Protein AF-A0A419QLY0-F1 (afdb_monomer_lite)

Foldseek 3Di:
DDQKDFLVRDDDPDDSVVVQVVCLVLVQKAWPDFDPVDPDPFSLRTDDDNDGPTMIGGFQLSVLQVVCCVVPVDRDSLVSQLVSCVVVVHPLSVLLSQLLVVLQVVCVVVVQKDALVSSCVSCVVSVHHSVVSVVVCVNRQQKGWPVVCCVPPNTMIGGRNSND

Secondary structure (DSSP, 8-state):
--SEEEGGG---SS-HHHHHHHHHHTTSSEES-B-TT----SGGGB----STT-EEE--HHHHHHHHHHHHHS---HHHHHHHHHHHTT-S-HHHHHHHHHHHHHHHHHTTTEEEHHHHHHHHHTTT--HHHHHHHHHHHTSEEE-GGGHHHH-SEEEEPGGG-

Structure (mmCIF, N/CA/C/O backbone):
data_AF-A0A419QLY0-F1
#
_entry.id   AF-A0A419QLY0-F1
#
loop_
_atom_site.group_PDB
_atom_site.id
_atom_site.type_symbol
_atom_site.label_atom_id
_atom_site.label_alt_id
_atom_site.label_comp_id
_atom_site.label_asym_id
_atom_site.label_entity_id
_atom_site.label_seq_id
_atom_site.pdbx_PDB_ins_code
_atom_site.Cartn_x
_atom_site.Cartn_y
_atom_site.Cartn_z
_atom_site.occupancy
_atom_site.B_iso_or_equiv
_atom_site.auth_seq_id
_atom_site.auth_comp_id
_atom_site.auth_asym_id
_atom_site.auth_atom_id
_atom_site.pdbx_PDB_model_num
ATOM 1 N N . MET A 1 1 ? 2.687 11.901 10.938 1.00 61.44 1 MET A N 1
ATOM 2 C CA . MET A 1 1 ? 1.652 10.961 11.411 1.00 61.44 1 MET A CA 1
ATOM 3 C C . MET A 1 1 ? 2.337 9.664 11.808 1.00 61.44 1 MET A C 1
ATOM 5 O O . MET A 1 1 ? 3.118 9.154 11.003 1.00 61.44 1 MET A O 1
ATOM 9 N N . LYS A 1 2 ? 2.124 9.183 13.042 1.00 79.12 2 LYS A N 1
ATOM 10 C CA . LYS A 1 2 ? 2.603 7.855 13.465 1.00 79.12 2 LYS A CA 1
ATOM 11 C C . LYS A 1 2 ? 2.008 6.801 12.518 1.00 79.12 2 LYS A C 1
ATOM 13 O O . LYS A 1 2 ? 0.893 6.966 12.043 1.00 79.12 2 LYS A O 1
ATOM 18 N N . GLY A 1 3 ? 2.783 5.776 12.164 1.00 88.50 3 GLY A N 1
ATOM 19 C CA . GLY A 1 3 ? 2.334 4.704 11.260 1.00 88.50 3 GLY A CA 1
ATOM 20 C C . GLY A 1 3 ? 1.662 3.535 11.955 1.00 88.50 3 GLY A C 1
ATOM 21 O O . GLY A 1 3 ? 1.521 2.493 11.335 1.00 88.50 3 GLY A O 1
ATOM 22 N N . MET A 1 4 ? 1.329 3.684 13.231 1.00 93.69 4 MET A N 1
ATOM 23 C CA . MET A 1 4 ? 0.781 2.633 14.068 1.00 93.69 4 MET A CA 1
ATOM 24 C C . MET A 1 4 ? -0.266 3.242 14.988 1.00 93.69 4 MET A C 1
ATOM 26 O O . MET A 1 4 ? -0.101 4.393 15.404 1.00 93.69 4 MET A O 1
ATOM 30 N N . ILE A 1 5 ? -1.309 2.468 15.263 1.00 94.31 5 ILE A N 1
ATOM 31 C CA . ILE A 1 5 ? -2.400 2.813 16.168 1.00 94.31 5 ILE A CA 1
ATOM 32 C C . ILE A 1 5 ? -2.856 1.545 16.900 1.00 94.31 5 ILE A C 1
ATOM 34 O O . ILE A 1 5 ? -2.988 0.490 16.269 1.00 94.31 5 ILE A O 1
ATOM 38 N N . SER A 1 6 ? -3.055 1.619 18.214 1.00 94.75 6 SER A N 1
ATOM 39 C CA . SER A 1 6 ? -3.688 0.543 18.984 1.00 94.75 6 SER A CA 1
ATOM 40 C C . SER A 1 6 ? -5.211 0.629 18.893 1.00 94.75 6 SER A C 1
ATOM 42 O O . SER A 1 6 ? -5.763 1.673 18.549 1.00 94.75 6 SER A O 1
ATOM 44 N N . TYR A 1 7 ? -5.913 -0.463 19.197 1.00 93.56 7 TYR A N 1
ATOM 45 C CA . TYR A 1 7 ? -7.377 -0.479 19.219 1.00 93.56 7 TYR A CA 1
ATOM 46 C C . TYR A 1 7 ? -7.956 0.610 20.140 1.00 93.56 7 TYR A C 1
ATOM 48 O O . TYR A 1 7 ? -8.922 1.276 19.784 1.00 93.56 7 TYR A O 1
ATOM 56 N N . GLU A 1 8 ? -7.329 0.832 21.294 1.00 93.31 8 GLU A N 1
ATOM 57 C CA . GLU A 1 8 ? -7.741 1.811 22.305 1.00 93.31 8 GLU A CA 1
ATOM 58 C C . GLU A 1 8 ? -7.490 3.266 21.891 1.00 93.31 8 GLU A C 1
ATOM 60 O O . GLU A 1 8 ? -8.161 4.169 22.383 1.00 93.31 8 GLU A O 1
ATOM 65 N N . GLU A 1 9 ? -6.537 3.510 20.988 1.00 92.81 9 GLU A N 1
ATOM 66 C CA . GLU A 1 9 ? -6.254 4.847 20.455 1.00 92.81 9 GLU A CA 1
ATOM 67 C C . GLU A 1 9 ? -7.281 5.288 19.393 1.00 92.81 9 GLU A C 1
ATOM 69 O O . GLU A 1 9 ? -7.306 6.460 19.003 1.00 92.81 9 GLU A O 1
ATOM 74 N N . ILE A 1 10 ? -8.133 4.377 18.905 1.00 90.25 10 ILE A N 1
ATOM 75 C CA . ILE A 1 10 ? -9.147 4.685 17.892 1.00 90.25 10 ILE A CA 1
ATOM 76 C C . ILE A 1 10 ? -10.339 5.367 18.560 1.00 90.25 10 ILE A C 1
ATOM 78 O O . ILE A 1 10 ? -11.236 4.724 19.099 1.00 90.25 10 ILE A O 1
ATOM 82 N N . ASN A 1 11 ? -10.359 6.693 18.469 1.00 87.12 11 ASN A N 1
ATOM 83 C CA . ASN A 1 11 ? -11.482 7.507 18.909 1.00 87.12 11 ASN A CA 1
ATOM 84 C C . ASN A 1 11 ? -12.418 7.806 17.728 1.00 87.12 11 ASN A C 1
ATOM 86 O O . ASN A 1 11 ? -12.135 8.680 16.906 1.00 87.12 11 ASN A O 1
ATOM 90 N N . PHE A 1 12 ? -13.514 7.058 17.625 1.00 89.56 12 PHE A N 1
ATOM 91 C CA . PHE A 1 12 ? -14.541 7.229 16.602 1.00 89.56 12 PHE A CA 1
ATOM 92 C C . PHE A 1 12 ? -15.916 7.241 17.271 1.00 89.56 12 PHE A C 1
ATOM 94 O O . PHE A 1 12 ? -16.218 6.358 18.064 1.00 89.56 12 PHE A O 1
ATOM 101 N N . GLU A 1 13 ? -16.750 8.233 16.950 1.00 87.06 13 GLU A N 1
ATOM 102 C CA . GLU A 1 13 ? -18.081 8.392 17.565 1.00 87.06 13 GLU A CA 1
ATOM 103 C C . GLU A 1 13 ? -19.072 7.281 17.162 1.00 87.06 13 GLU A C 1
ATOM 105 O O . GLU A 1 13 ? -20.106 7.104 17.803 1.00 87.06 13 GLU A O 1
ATOM 110 N N . GLY A 1 14 ? -18.769 6.530 16.097 1.00 89.38 14 GLY A N 1
ATOM 111 C CA . GLY A 1 14 ? -19.547 5.374 15.653 1.00 89.38 14 GLY A CA 1
ATOM 112 C C . GLY A 1 14 ? -18.995 4.037 16.156 1.00 89.38 14 GLY A C 1
ATOM 113 O O . GLY A 1 14 ? -18.203 3.962 17.089 1.00 89.38 14 GLY A O 1
ATOM 114 N N . LYS A 1 15 ? -19.390 2.944 15.496 1.00 92.25 15 LYS A N 1
ATOM 115 C CA . LYS A 1 15 ? -18.872 1.608 15.819 1.00 92.25 15 LYS A CA 1
ATOM 116 C C . LYS A 1 15 ? -17.456 1.430 15.280 1.00 92.25 15 LYS A C 1
ATOM 118 O O . LYS A 1 15 ? -17.248 1.346 14.065 1.00 92.25 15 LYS A O 1
ATOM 123 N N . THR A 1 16 ? -16.492 1.337 16.185 1.00 92.00 16 THR A N 1
ATOM 124 C CA . THR A 1 16 ? -15.071 1.140 15.873 1.00 92.00 16 THR A CA 1
ATOM 125 C C . THR A 1 16 ? -14.828 -0.084 14.986 1.00 92.00 16 THR A C 1
ATOM 127 O O . THR A 1 16 ? -13.991 -0.037 14.086 1.00 92.00 16 THR A O 1
ATOM 130 N N . GLU A 1 17 ? -15.592 -1.160 15.164 1.00 93.69 17 GLU A N 1
ATOM 131 C CA . GLU A 1 17 ? -15.471 -2.397 14.391 1.00 93.69 17 GLU A CA 1
ATOM 132 C C . GLU A 1 17 ? -15.845 -2.204 12.918 1.00 93.69 17 GLU A C 1
ATOM 134 O O . GLU A 1 17 ? -15.179 -2.743 12.033 1.00 93.69 17 GLU A O 1
ATOM 139 N N . GLU A 1 18 ? -16.873 -1.400 12.631 1.00 94.06 18 GLU A N 1
ATOM 140 C CA . GLU A 1 18 ? -17.285 -1.091 11.256 1.00 94.06 18 GLU A CA 1
ATOM 141 C C . GLU A 1 18 ? -16.221 -0.233 10.552 1.00 94.06 18 GLU A C 1
ATOM 143 O O . GLU A 1 18 ? -15.847 -0.520 9.408 1.00 94.06 18 GLU A O 1
ATOM 148 N N . LEU A 1 19 ? -15.666 0.761 11.257 1.00 94.06 19 LEU A N 1
ATOM 149 C CA . LEU A 1 19 ? -14.550 1.574 10.765 1.00 94.06 19 LEU A CA 1
ATOM 150 C C . LEU A 1 19 ? -13.316 0.711 10.474 1.00 94.06 19 LEU A C 1
ATOM 152 O O . LEU A 1 19 ? -12.723 0.814 9.398 1.00 94.06 19 LEU A O 1
ATOM 156 N N . LEU A 1 20 ? -12.934 -0.156 11.412 1.00 95.38 20 LEU A N 1
ATOM 157 C CA . LEU A 1 20 ? -11.776 -1.035 11.271 1.00 95.38 20 LEU A CA 1
ATOM 158 C C . LEU A 1 20 ? -11.960 -2.053 10.147 1.00 95.38 20 LEU A C 1
ATOM 160 O O . LEU A 1 20 ? -11.028 -2.283 9.376 1.00 95.38 20 LEU A O 1
ATOM 164 N N . LEU A 1 21 ? -13.157 -2.626 10.000 1.00 95.88 21 LEU A N 1
ATOM 165 C CA . LEU A 1 21 ? -13.468 -3.526 8.894 1.00 95.88 21 LEU A CA 1
ATOM 166 C C . LEU A 1 21 ? -13.309 -2.815 7.545 1.00 95.88 21 LEU A C 1
ATOM 168 O O . LEU A 1 21 ? -12.711 -3.374 6.621 1.00 95.88 21 LEU A O 1
ATOM 172 N N . LEU A 1 22 ? -13.801 -1.579 7.428 1.00 95.31 22 LEU A N 1
ATOM 173 C CA . LEU A 1 22 ? -13.632 -0.769 6.224 1.00 95.31 22 LEU A CA 1
ATOM 174 C C . LEU A 1 22 ? -12.151 -0.459 5.963 1.00 95.31 22 LEU A C 1
ATOM 176 O O . LEU A 1 22 ? -11.658 -0.717 4.862 1.00 95.31 22 LEU A O 1
ATOM 180 N N . ALA A 1 23 ? -11.430 0.038 6.970 1.00 95.75 23 ALA A N 1
ATOM 181 C CA . ALA A 1 23 ? -10.016 0.385 6.863 1.00 95.75 23 ALA A CA 1
ATOM 182 C C . ALA A 1 23 ? -9.153 -0.827 6.477 1.00 95.75 23 ALA A C 1
ATOM 184 O O . ALA A 1 23 ? -8.269 -0.708 5.627 1.00 95.75 23 ALA A O 1
ATOM 185 N N . TYR A 1 24 ? -9.452 -2.005 7.028 1.00 96.12 24 TYR A N 1
ATOM 186 C CA . TYR A 1 24 ? -8.790 -3.259 6.674 1.00 96.12 24 TYR A CA 1
ATOM 187 C C . TYR A 1 24 ? -9.081 -3.688 5.235 1.00 96.12 24 TYR A C 1
ATOM 189 O O . TYR A 1 24 ? -8.158 -4.028 4.484 1.00 96.12 24 TYR A O 1
ATOM 197 N N . ARG A 1 25 ? -10.349 -3.635 4.805 1.00 94.88 25 ARG A N 1
ATOM 198 C CA . ARG A 1 25 ? -10.738 -3.957 3.421 1.00 94.88 25 ARG A CA 1
ATOM 199 C C . ARG A 1 25 ? -10.080 -3.029 2.405 1.00 94.88 25 ARG A C 1
ATOM 201 O O . ARG A 1 25 ? -9.738 -3.486 1.320 1.00 94.88 25 ARG A O 1
ATOM 208 N N . GLN A 1 26 ? -9.866 -1.766 2.766 1.00 95.81 26 GLN A N 1
ATOM 209 C CA . GLN A 1 26 ? -9.174 -0.779 1.932 1.00 95.81 26 GLN A CA 1
ATOM 210 C C . GLN A 1 26 ? -7.647 -0.790 2.097 1.00 95.81 26 GLN A C 1
ATOM 212 O O . GLN A 1 26 ? -6.971 0.017 1.460 1.00 95.81 26 GLN A O 1
ATOM 217 N N . ARG A 1 27 ? -7.094 -1.682 2.937 1.00 96.62 27 ARG A N 1
ATOM 218 C CA . ARG A 1 27 ? -5.662 -1.742 3.294 1.00 96.62 27 ARG A CA 1
ATOM 219 C C . ARG A 1 27 ? -5.114 -0.394 3.784 1.00 96.62 27 ARG A C 1
ATOM 221 O O . ARG A 1 27 ? -3.941 -0.081 3.586 1.00 96.62 27 ARG A O 1
ATOM 228 N N . MET A 1 28 ? -5.976 0.405 4.411 1.00 96.31 28 MET A N 1
ATOM 229 C CA . MET A 1 28 ? -5.601 1.648 5.082 1.00 96.31 28 MET A CA 1
ATOM 230 C C . MET A 1 28 ? -4.972 1.365 6.441 1.00 96.31 28 MET A C 1
ATOM 232 O O . MET A 1 28 ? -3.985 1.998 6.801 1.00 96.31 28 MET A O 1
ATOM 236 N N . LEU A 1 29 ? -5.533 0.391 7.158 1.00 96.19 29 LEU A N 1
ATOM 237 C CA . LEU A 1 29 ? -4.991 -0.156 8.393 1.00 96.19 29 LEU A CA 1
ATOM 238 C C . LEU A 1 29 ? -4.832 -1.662 8.237 1.00 96.19 29 LEU A C 1
ATOM 240 O O . LEU A 1 29 ? -5.718 -2.343 7.719 1.00 96.19 29 LEU A O 1
ATOM 244 N N . ILE A 1 30 ? -3.690 -2.178 8.662 1.00 95.56 30 ILE A N 1
ATOM 245 C CA . ILE A 1 30 ? -3.323 -3.579 8.509 1.00 95.56 30 ILE A CA 1
ATOM 246 C C . ILE A 1 30 ? -2.989 -4.122 9.898 1.00 95.56 30 ILE A C 1
ATOM 248 O O . ILE A 1 30 ? -2.169 -3.522 10.585 1.00 95.56 30 ILE A O 1
ATOM 252 N N . PRO A 1 31 ? -3.613 -5.219 10.353 1.00 95.19 31 PRO A N 1
ATOM 253 C CA . PRO A 1 31 ? -3.281 -5.804 11.648 1.00 95.19 31 PRO A CA 1
ATOM 254 C C . PRO A 1 31 ? -1.794 -6.158 11.738 1.00 95.19 31 PRO A C 1
ATOM 256 O O . PRO A 1 31 ? -1.219 -6.627 10.758 1.00 95.19 31 PRO A O 1
ATOM 259 N N . PHE A 1 32 ? -1.175 -6.003 12.909 1.00 91.19 32 PHE A N 1
ATOM 260 C CA . PHE A 1 32 ? 0.144 -6.600 13.163 1.00 91.19 32 PHE A CA 1
ATOM 261 C C . PHE A 1 32 ? 0.055 -8.112 13.347 1.00 91.19 32 PHE A C 1
ATOM 263 O O . PHE A 1 32 ? 0.981 -8.847 13.001 1.00 91.19 32 PHE A O 1
ATOM 270 N N . ARG A 1 33 ? -1.071 -8.582 13.890 1.00 89.56 33 ARG A N 1
ATOM 271 C CA . ARG A 1 33 ? -1.294 -9.993 14.162 1.00 89.56 33 ARG A CA 1
ATOM 272 C C . ARG A 1 33 ? -1.251 -10.810 12.875 1.00 89.56 33 ARG A C 1
ATOM 274 O O . ARG A 1 33 ? -1.990 -10.565 11.917 1.00 89.56 33 ARG A O 1
ATOM 281 N N . THR A 1 34 ? -0.403 -11.828 12.889 1.00 84.94 34 THR A N 1
ATOM 282 C CA . THR A 1 34 ? -0.242 -12.802 11.811 1.00 84.94 34 THR A CA 1
ATOM 283 C C . THR A 1 34 ? -0.798 -14.162 12.209 1.00 84.94 34 THR A C 1
ATOM 285 O O . THR A 1 34 ? -0.932 -14.490 13.392 1.00 84.94 34 THR A O 1
ATOM 288 N N . SER A 1 35 ? -1.135 -14.969 11.203 1.00 77.62 35 SER A N 1
ATOM 289 C CA . SER A 1 35 ? -1.463 -16.378 11.409 1.00 77.62 35 SER A CA 1
ATOM 290 C C . SER A 1 35 ? -0.272 -17.140 11.985 1.00 77.62 35 SER A C 1
ATOM 292 O O . SER A 1 35 ? 0.825 -17.096 11.440 1.00 77.62 35 SER A O 1
ATOM 294 N N . GLN A 1 36 ? -0.500 -17.919 13.043 1.00 71.88 36 GLN A N 1
ATOM 295 C CA . GLN A 1 36 ? 0.532 -18.787 13.629 1.00 71.88 36 GLN A CA 1
ATOM 296 C C . GLN A 1 36 ? 0.993 -19.894 12.663 1.00 71.88 36 GLN A C 1
ATOM 298 O O . GLN A 1 36 ? 2.078 -20.445 12.819 1.00 71.88 36 GLN A O 1
ATOM 303 N N . VAL A 1 37 ? 0.186 -20.195 11.640 1.00 67.62 37 VAL A N 1
ATOM 304 C CA . VAL A 1 37 ? 0.470 -21.220 10.624 1.00 67.62 37 VAL A CA 1
ATOM 305 C C . VAL A 1 37 ? 1.450 -20.707 9.558 1.00 67.62 37 VAL A C 1
ATOM 307 O O . VAL A 1 37 ? 2.150 -21.492 8.926 1.00 67.62 37 VAL A O 1
ATOM 310 N N . SER A 1 38 ? 1.529 -19.389 9.355 1.00 64.94 38 SER A N 1
ATOM 311 C CA . SER A 1 38 ? 2.334 -18.759 8.306 1.00 64.94 38 SER A CA 1
ATOM 312 C C . SER A 1 38 ? 3.026 -17.510 8.857 1.00 64.94 38 SER A C 1
ATOM 314 O O . SER A 1 38 ? 2.387 -16.495 9.118 1.00 64.94 38 SER A O 1
ATOM 316 N N . LYS A 1 39 ? 4.362 -17.544 8.970 1.00 66.81 39 LYS A N 1
ATOM 317 C CA . LYS A 1 39 ? 5.186 -16.389 9.393 1.00 66.81 39 LYS A CA 1
ATOM 318 C C . LYS A 1 39 ? 5.305 -15.290 8.318 1.00 66.81 39 LYS A C 1
ATOM 320 O O . LYS A 1 39 ? 6.174 -14.428 8.411 1.00 66.81 39 LYS A O 1
ATOM 325 N N . SER A 1 40 ? 4.479 -15.330 7.273 1.00 80.12 40 SER A N 1
ATOM 326 C CA . SER A 1 40 ? 4.520 -14.364 6.175 1.00 80.12 40 SER A CA 1
ATOM 327 C C . SER A 1 40 ? 3.919 -13.028 6.594 1.00 80.12 40 SER A C 1
ATOM 329 O O . SER A 1 40 ? 2.868 -12.974 7.240 1.00 80.12 40 SER A O 1
ATOM 331 N N . LEU A 1 41 ? 4.564 -11.938 6.159 1.00 84.06 41 LEU A N 1
ATOM 332 C CA . LEU A 1 41 ? 4.059 -10.592 6.388 1.00 84.06 41 LEU A CA 1
ATOM 333 C C . LEU A 1 41 ? 3.021 -10.107 5.353 1.00 84.06 41 LEU A C 1
ATOM 335 O O . LEU A 1 41 ? 2.616 -8.946 5.381 1.00 84.06 41 LEU A O 1
ATOM 339 N N . ALA A 1 42 ? 2.587 -10.992 4.456 1.00 91.19 42 ALA A N 1
ATOM 340 C CA . ALA A 1 42 ? 1.565 -10.709 3.458 1.00 91.19 42 ALA A CA 1
ATOM 341 C C . ALA A 1 42 ? 0.213 -10.326 4.079 1.00 91.19 42 ALA A C 1
ATOM 343 O O . ALA A 1 42 ? -0.174 -10.843 5.134 1.00 91.19 42 ALA A O 1
ATOM 344 N N . TRP A 1 43 ? -0.538 -9.457 3.396 1.00 93.50 43 TRP A N 1
ATOM 345 C CA . TRP A 1 43 ? -1.843 -8.988 3.876 1.00 93.50 43 TRP A CA 1
ATOM 346 C C . TRP A 1 43 ? -2.861 -10.121 4.023 1.00 93.50 43 TRP A C 1
ATOM 348 O O . TRP A 1 43 ? -3.656 -10.108 4.963 1.00 93.50 43 TRP A O 1
ATOM 358 N N . ASP A 1 44 ? -2.790 -11.141 3.167 1.00 88.81 44 ASP A N 1
ATOM 359 C CA . ASP A 1 44 ? -3.647 -12.325 3.233 1.00 88.81 44 ASP A CA 1
ATOM 360 C C . ASP A 1 44 ? -3.393 -13.217 4.465 1.00 88.81 44 ASP A C 1
ATOM 362 O O . ASP A 1 44 ? -4.210 -14.083 4.768 1.00 88.81 44 ASP A O 1
ATOM 366 N N . ASN A 1 45 ? -2.321 -12.994 5.232 1.00 89.81 45 ASN A N 1
ATOM 367 C CA . ASN A 1 45 ? -2.062 -13.676 6.510 1.00 89.81 45 ASN A CA 1
ATOM 368 C C . ASN A 1 45 ? -2.324 -12.819 7.747 1.00 89.81 45 ASN A C 1
ATOM 370 O O . ASN A 1 45 ? -2.100 -13.287 8.868 1.00 89.81 45 ASN A O 1
ATOM 374 N N . ARG A 1 46 ? -2.805 -11.588 7.564 1.00 91.31 46 ARG A N 1
ATOM 375 C CA . ARG A 1 46 ? -3.178 -10.701 8.666 1.00 91.31 46 ARG A CA 1
ATOM 376 C C . ARG A 1 46 ? -4.539 -11.075 9.217 1.00 91.31 46 ARG A C 1
ATOM 378 O O . ARG A 1 46 ? -5.485 -11.259 8.455 1.00 91.31 46 ARG A O 1
ATOM 385 N N . ILE A 1 47 ? -4.627 -11.168 10.539 1.00 91.81 47 ILE A N 1
ATOM 386 C CA . ILE A 1 47 ? -5.859 -11.527 11.239 1.00 91.81 47 ILE A CA 1
ATOM 387 C C . ILE A 1 47 ? -6.417 -10.264 11.885 1.00 91.81 47 ILE A C 1
ATOM 389 O O . ILE A 1 47 ? -5.788 -9.690 12.769 1.00 91.81 47 ILE A O 1
ATOM 393 N N . LEU A 1 48 ? -7.589 -9.831 11.422 1.00 94.25 48 LEU A N 1
ATOM 394 C CA . LEU A 1 48 ? -8.324 -8.718 12.013 1.00 94.25 48 LEU A CA 1
ATOM 395 C C . LEU A 1 48 ? -9.072 -9.208 13.258 1.00 94.25 48 LEU A C 1
ATOM 397 O O . LEU A 1 48 ? -9.912 -10.100 13.152 1.00 94.25 48 LEU A O 1
ATOM 401 N N . ILE A 1 49 ? -8.767 -8.624 14.417 1.00 93.75 49 ILE A N 1
ATOM 402 C CA . ILE A 1 49 ? -9.436 -8.898 15.693 1.00 93.75 49 ILE A CA 1
ATOM 403 C C . ILE A 1 49 ? -9.836 -7.564 16.317 1.00 93.75 49 ILE A C 1
ATOM 405 O O . ILE A 1 49 ? -9.006 -6.675 16.453 1.00 93.75 49 ILE A O 1
ATOM 409 N N . PHE A 1 50 ? -11.096 -7.426 16.718 1.00 93.12 50 PHE A N 1
ATOM 410 C CA . PHE A 1 50 ? -11.616 -6.209 17.343 1.00 93.12 50 PHE A CA 1
ATOM 411 C C . PHE A 1 50 ? -11.512 -6.297 18.867 1.00 93.12 50 PHE A C 1
ATOM 413 O O . PHE A 1 50 ? -12.510 -6.499 19.556 1.00 93.12 50 PHE A O 1
ATOM 420 N N . GLN A 1 51 ? -10.290 -6.254 19.394 1.00 92.75 51 GLN A N 1
ATOM 421 C CA . GLN A 1 51 ? -10.047 -6.373 20.831 1.00 92.75 51 GLN A CA 1
ATOM 422 C C . GLN A 1 51 ? -8.994 -5.370 21.307 1.00 92.75 51 GLN A C 1
ATOM 424 O O . GLN A 1 51 ? -8.118 -4.987 20.526 1.00 92.75 51 GLN A O 1
ATOM 429 N N . PRO A 1 52 ? -9.051 -4.970 22.590 1.00 91.25 52 PRO A N 1
ATOM 430 C CA . PRO A 1 52 ? -7.956 -4.258 23.232 1.00 91.25 52 PRO A CA 1
ATOM 431 C C . PRO A 1 52 ? -6.611 -4.981 23.032 1.00 91.25 52 PRO A C 1
ATOM 433 O O . PRO A 1 52 ? -6.564 -6.193 22.832 1.00 91.25 52 PRO A O 1
ATOM 436 N N . GLN A 1 53 ? -5.517 -4.223 23.074 1.00 91.56 53 GLN A N 1
ATOM 437 C CA . GLN A 1 53 ? -4.130 -4.638 22.841 1.00 91.56 53 GLN A CA 1
ATOM 438 C C . GLN A 1 53 ? -3.800 -5.035 21.395 1.00 91.56 53 GLN A C 1
ATOM 440 O O . GLN A 1 53 ? -2.624 -5.209 21.062 1.00 91.56 53 GLN A O 1
ATOM 445 N N . GLU A 1 54 ? -4.789 -5.117 20.503 1.00 95.38 54 GLU A N 1
ATOM 446 C CA . GLU A 1 54 ? -4.525 -5.218 19.072 1.00 95.38 54 GLU A CA 1
ATOM 447 C C . GLU A 1 54 ? -3.948 -3.908 18.537 1.00 95.38 54 GLU A C 1
ATOM 449 O O . GLU A 1 54 ? -4.324 -2.808 18.945 1.00 95.38 54 GLU A O 1
ATOM 454 N N . SER A 1 55 ? -3.013 -4.033 17.600 1.00 95.12 55 SER A N 1
ATOM 455 C CA . SER A 1 55 ? -2.368 -2.899 16.944 1.00 95.12 55 SER A CA 1
ATOM 456 C C . SER A 1 55 ? -2.442 -3.041 15.436 1.00 95.12 55 SER A C 1
ATOM 458 O O . SER A 1 55 ? -2.387 -4.146 14.882 1.00 95.12 55 SER A O 1
ATOM 460 N N . TYR A 1 56 ? -2.499 -1.894 14.771 1.00 95.56 56 TYR A N 1
ATOM 461 C CA . TYR A 1 56 ? -2.622 -1.785 13.328 1.00 95.56 56 TYR A CA 1
ATOM 462 C C . TYR A 1 56 ? -1.539 -0.872 12.774 1.00 95.56 56 TYR A C 1
ATOM 464 O O . TYR A 1 56 ? -1.269 0.194 13.326 1.00 95.56 56 TYR A O 1
ATOM 472 N N . GLU A 1 57 ? -0.940 -1.269 11.658 1.00 95.38 57 GLU A N 1
ATOM 473 C CA . GLU A 1 57 ? -0.040 -0.430 10.880 1.00 95.38 57 GLU A CA 1
ATOM 474 C C . GLU A 1 57 ? -0.793 0.296 9.763 1.00 95.38 57 GLU A C 1
ATOM 476 O O . GLU A 1 57 ? -1.638 -0.276 9.072 1.00 95.38 57 GLU A O 1
ATOM 481 N N . MET A 1 58 ? -0.458 1.568 9.563 1.00 96.44 58 MET A N 1
ATOM 482 C CA . MET A 1 58 ? -0.867 2.352 8.406 1.00 96.44 58 MET A CA 1
ATOM 483 C C . MET A 1 58 ? 0.285 2.363 7.394 1.00 96.44 58 MET A C 1
ATOM 485 O O . MET A 1 58 ? 1.324 2.982 7.672 1.00 96.44 58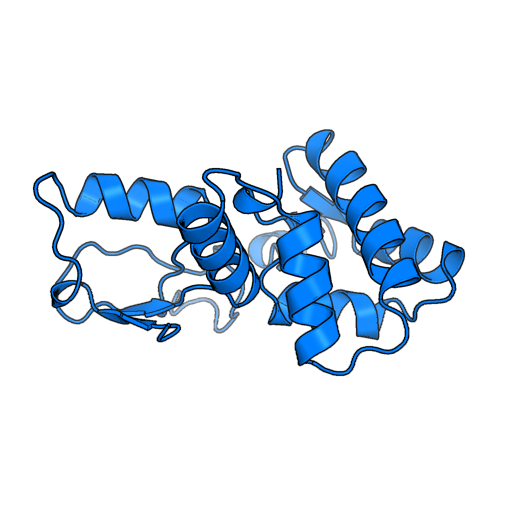 MET A O 1
ATOM 489 N N . PRO A 1 59 ? 0.126 1.738 6.212 1.00 96.88 59 PRO A N 1
ATOM 490 C CA . PRO A 1 59 ? 1.189 1.701 5.222 1.00 96.88 59 PRO A CA 1
ATOM 491 C C . PRO A 1 59 ? 1.644 3.098 4.798 1.00 96.88 59 PRO A C 1
ATOM 493 O O . PRO A 1 59 ? 0.869 4.059 4.791 1.00 96.88 59 PRO A O 1
ATOM 496 N N . LEU A 1 60 ? 2.917 3.225 4.413 1.00 97.31 60 LEU A N 1
ATOM 497 C CA . LEU A 1 60 ? 3.524 4.524 4.125 1.00 97.31 60 LEU A CA 1
ATOM 498 C C . LEU A 1 60 ? 2.744 5.310 3.065 1.00 97.31 60 LEU A C 1
ATOM 500 O O . LEU A 1 60 ? 2.483 6.494 3.276 1.00 97.31 60 LEU A O 1
ATOM 504 N N . ILE A 1 61 ? 2.306 4.657 1.986 1.00 97.88 61 ILE A N 1
ATOM 505 C CA . ILE A 1 61 ? 1.525 5.313 0.934 1.00 97.88 61 ILE A CA 1
ATOM 506 C C . ILE A 1 61 ? 0.187 5.867 1.443 1.00 97.88 61 ILE A C 1
ATOM 508 O O . ILE A 1 61 ? -0.216 6.960 1.042 1.00 97.88 61 ILE A O 1
ATOM 512 N N . ILE A 1 62 ? -0.462 5.171 2.381 1.00 97.88 62 ILE A N 1
ATOM 513 C CA . ILE A 1 62 ? -1.726 5.600 2.992 1.00 97.88 62 ILE A CA 1
ATOM 514 C C . ILE A 1 62 ? -1.513 6.867 3.816 1.00 97.88 62 ILE A C 1
ATOM 516 O O . ILE A 1 62 ? -2.314 7.795 3.736 1.00 97.88 62 ILE A O 1
ATOM 520 N N . ARG A 1 63 ? -0.384 6.973 4.529 1.00 97.25 63 ARG A N 1
ATOM 521 C CA . ARG A 1 63 ? -0.059 8.190 5.288 1.00 97.25 63 ARG A CA 1
ATOM 522 C C . ARG A 1 63 ? 0.037 9.424 4.391 1.00 97.25 63 ARG A C 1
ATOM 524 O O . ARG A 1 63 ? -0.430 10.495 4.773 1.00 97.25 63 ARG A O 1
ATOM 531 N N . TYR A 1 64 ? 0.624 9.280 3.202 1.00 97.69 64 TYR A N 1
ATOM 532 C CA . TYR A 1 64 ? 0.691 10.364 2.214 1.00 97.69 64 TYR A CA 1
ATOM 533 C C . TYR A 1 64 ? -0.670 10.651 1.578 1.00 97.69 64 TYR A C 1
ATOM 535 O O . TYR A 1 64 ? -0.989 11.813 1.331 1.00 97.69 64 TYR A O 1
ATOM 543 N N . LEU A 1 65 ? -1.475 9.618 1.322 1.00 97.38 65 LEU A N 1
ATOM 544 C CA . LEU A 1 65 ? -2.837 9.760 0.807 1.00 97.38 65 LEU A CA 1
ATOM 545 C C . LEU A 1 65 ? -3.724 10.563 1.761 1.00 97.38 65 LEU A C 1
ATOM 547 O O . LEU A 1 65 ? -4.273 11.581 1.346 1.00 97.38 65 LEU A O 1
ATOM 551 N N . VAL A 1 66 ? -3.788 10.165 3.035 1.00 96.31 66 VAL A N 1
ATOM 552 C CA . VAL A 1 66 ? -4.575 10.850 4.073 1.00 96.31 66 VAL A CA 1
ATOM 553 C C . VAL A 1 66 ? -4.091 12.287 4.252 1.00 96.31 66 VAL A C 1
ATOM 555 O O . VAL A 1 66 ? -4.884 13.209 4.104 1.00 96.31 66 VAL A O 1
ATOM 558 N N . LYS A 1 67 ? -2.778 12.505 4.422 1.00 95.88 67 LYS A N 1
ATOM 559 C CA . LYS A 1 67 ? -2.195 13.855 4.548 1.00 95.88 67 LYS A CA 1
ATOM 560 C C . LYS A 1 67 ? -2.548 14.761 3.362 1.00 95.88 67 LYS A C 1
ATOM 562 O O . LYS A 1 67 ? -2.746 15.963 3.528 1.00 95.88 67 LYS A O 1
ATOM 567 N N . ASN A 1 68 ? -2.591 14.214 2.148 1.00 96.06 68 ASN A N 1
ATOM 568 C CA . ASN A 1 68 ? -2.984 14.972 0.963 1.00 96.06 68 ASN A CA 1
ATOM 569 C C . ASN A 1 68 ? -4.485 15.241 0.911 1.00 96.06 68 ASN A C 1
ATOM 571 O O . ASN A 1 68 ? -4.880 16.351 0.546 1.00 96.06 68 ASN A O 1
ATOM 575 N N . ALA A 1 69 ? -5.305 14.260 1.276 1.00 96.31 69 ALA A N 1
ATOM 576 C CA . ALA A 1 69 ? -6.750 14.409 1.339 1.00 96.31 69 ALA A CA 1
ATOM 577 C C . ALA A 1 69 ? -7.154 15.461 2.381 1.00 96.31 69 ALA A C 1
ATOM 579 O O . ALA A 1 69 ? -7.925 16.351 2.048 1.00 96.31 69 ALA A O 1
ATOM 580 N N . GLU A 1 70 ? -6.550 15.453 3.570 1.00 95.81 70 GLU A N 1
ATOM 581 C CA . GLU A 1 70 ? -6.759 16.473 4.610 1.00 95.81 70 GLU A CA 1
ATOM 582 C C . GLU A 1 70 ? -6.437 17.885 4.107 1.00 95.81 70 GLU A C 1
ATOM 584 O O . GLU A 1 70 ? -7.195 18.824 4.323 1.00 95.81 70 GLU A O 1
ATOM 589 N N . LYS A 1 71 ? -5.319 18.044 3.389 1.00 95.06 71 LYS A N 1
ATOM 590 C CA . LYS A 1 71 ? -4.877 19.356 2.892 1.00 95.06 71 LYS A CA 1
ATOM 591 C C . LYS A 1 71 ? -5.667 19.874 1.697 1.00 95.06 71 LYS A C 1
ATOM 593 O O . LYS A 1 71 ? -5.680 21.077 1.462 1.00 95.06 71 LYS A O 1
ATOM 598 N N . THR A 1 72 ? -6.204 18.984 0.865 1.00 95.38 72 THR A N 1
ATOM 599 C CA . THR A 1 72 ? -6.713 19.361 -0.467 1.00 95.38 72 THR A CA 1
ATOM 600 C C . THR A 1 72 ? -8.155 18.949 -0.732 1.00 95.38 72 THR A C 1
ATOM 602 O O . THR A 1 72 ? -8.696 19.311 -1.775 1.00 95.38 72 THR A O 1
ATOM 605 N N . GLY A 1 73 ? -8.762 18.159 0.153 1.00 95.75 73 GLY A N 1
ATOM 606 C CA . GLY A 1 73 ? -10.065 17.528 -0.056 1.00 95.75 73 GLY A CA 1
ATOM 607 C C . GLY A 1 73 ? -10.077 16.476 -1.171 1.00 95.75 73 GLY A C 1
ATOM 608 O O . GLY A 1 73 ? -11.147 16.052 -1.594 1.00 95.75 73 GLY A O 1
ATOM 609 N N . ARG A 1 74 ? -8.913 16.073 -1.706 1.00 96.19 74 ARG A N 1
ATOM 610 C CA . ARG A 1 74 ? -8.814 15.172 -2.864 1.00 96.19 74 ARG A CA 1
ATOM 611 C C . ARG A 1 74 ? -8.025 13.914 -2.540 1.00 96.19 74 ARG A C 1
ATOM 613 O O . ARG A 1 74 ? -6.857 13.981 -2.157 1.00 96.19 74 ARG A O 1
ATOM 620 N N . TRP A 1 75 ? -8.620 12.762 -2.832 1.00 96.12 75 TRP A N 1
ATOM 621 C CA . TRP A 1 75 ? -7.904 11.492 -2.861 1.00 96.12 75 TRP A CA 1
ATOM 622 C C . TRP A 1 75 ? -7.069 11.407 -4.144 1.00 96.12 75 TRP A C 1
ATOM 624 O O . TRP A 1 75 ? -7.608 11.355 -5.246 1.00 96.12 75 TRP A O 1
ATOM 634 N N . SER A 1 76 ? -5.740 11.507 -4.037 1.00 97.00 76 SER A N 1
ATOM 635 C CA . SER A 1 76 ? -4.841 11.602 -5.203 1.00 97.00 76 SER A CA 1
ATOM 636 C C . SER A 1 76 ? -3.665 10.617 -5.115 1.00 97.00 76 SER A C 1
ATOM 638 O O . SER A 1 76 ? -2.542 11.033 -4.810 1.00 97.00 76 SER A O 1
ATOM 640 N N . PRO A 1 77 ? -3.871 9.324 -5.442 1.00 97.25 77 PRO A N 1
ATOM 641 C CA . PRO A 1 77 ? -2.861 8.271 -5.282 1.00 97.25 77 PRO A CA 1
ATOM 642 C C . PRO A 1 77 ? -1.515 8.554 -5.946 1.00 97.25 77 PRO A C 1
ATOM 644 O O . PRO A 1 77 ? -0.464 8.403 -5.330 1.00 97.25 77 PRO A O 1
ATOM 647 N N . PHE A 1 78 ? -1.513 9.038 -7.190 1.00 98.06 78 PHE A N 1
ATOM 648 C CA . PHE A 1 78 ? -0.259 9.323 -7.899 1.00 98.06 78 PHE A CA 1
ATOM 649 C C . PHE A 1 78 ? 0.454 10.583 -7.408 1.00 98.06 78 PHE A C 1
ATOM 651 O O . PHE A 1 78 ? 1.667 10.688 -7.582 1.00 98.06 78 PHE A O 1
ATOM 658 N N . LYS A 1 79 ? -0.270 11.523 -6.788 1.00 97.81 79 LYS A N 1
ATOM 659 C CA . LYS A 1 79 ? 0.349 12.661 -6.102 1.00 97.81 79 LYS A CA 1
ATOM 660 C C . LYS A 1 79 ? 1.041 12.173 -4.828 1.00 97.81 79 LYS A C 1
ATOM 662 O O . LYS A 1 79 ? 2.232 12.416 -4.672 1.00 97.81 79 LYS A O 1
ATOM 667 N N . ALA A 1 80 ? 0.330 11.396 -4.008 1.00 98.06 80 ALA A N 1
ATOM 668 C CA . ALA A 1 80 ? 0.868 10.786 -2.794 1.00 98.06 80 ALA A CA 1
ATOM 669 C C . ALA A 1 80 ? 2.093 9.903 -3.078 1.00 98.06 80 ALA A C 1
ATOM 671 O O . ALA A 1 80 ? 3.115 10.038 -2.414 1.00 98.06 80 ALA A O 1
ATOM 672 N N . LEU A 1 81 ? 2.034 9.059 -4.114 1.00 98.50 81 LEU A N 1
ATOM 673 C CA . LEU A 1 81 ? 3.160 8.212 -4.505 1.00 98.50 81 LEU A CA 1
ATOM 674 C C . LEU A 1 81 ? 4.357 9.035 -4.991 1.00 98.50 81 LEU A C 1
ATOM 676 O O . LEU A 1 81 ? 5.490 8.730 -4.635 1.00 98.50 81 LEU A O 1
ATOM 680 N N . LYS A 1 82 ? 4.125 10.090 -5.783 1.00 98.56 82 LYS A N 1
ATOM 681 C CA . LYS A 1 82 ? 5.199 10.979 -6.246 1.00 98.56 82 LYS A CA 1
ATOM 682 C C . LYS A 1 82 ? 5.907 11.647 -5.069 1.00 98.56 82 LYS A C 1
ATOM 684 O O . LYS A 1 82 ? 7.132 11.655 -5.041 1.00 98.56 82 LYS A O 1
ATOM 689 N N . GLU A 1 83 ? 5.147 12.206 -4.134 1.00 98.12 83 GLU A N 1
ATOM 690 C CA . GLU A 1 83 ? 5.684 12.852 -2.932 1.00 98.12 83 GLU A CA 1
ATOM 691 C C . GLU A 1 83 ? 6.447 11.851 -2.065 1.00 98.12 83 GLU A C 1
ATOM 693 O O . GLU A 1 83 ? 7.593 12.102 -1.718 1.00 98.12 83 GLU A O 1
ATOM 698 N N . CYS A 1 84 ? 5.873 10.672 -1.825 1.00 97.56 84 CYS A N 1
ATOM 699 C CA . CYS A 1 84 ? 6.523 9.616 -1.061 1.00 97.56 84 CYS A CA 1
ATOM 700 C C . CYS A 1 84 ? 7.865 9.187 -1.676 1.00 97.56 84 CYS A C 1
ATOM 702 O O . CYS A 1 84 ? 8.870 9.113 -0.977 1.00 97.56 84 CYS A O 1
ATOM 704 N N . LEU A 1 85 ? 7.916 8.965 -2.993 1.00 98.25 85 LEU A N 1
ATOM 705 C CA . LEU A 1 85 ? 9.164 8.635 -3.688 1.00 98.25 85 LEU A CA 1
ATOM 706 C C . LEU A 1 85 ? 10.177 9.791 -3.651 1.00 98.25 85 LEU A C 1
ATOM 708 O O . LEU A 1 85 ? 11.377 9.543 -3.569 1.00 98.25 85 LEU A O 1
ATOM 712 N N . THR A 1 86 ? 9.702 11.038 -3.704 1.00 98.31 86 THR A N 1
ATOM 713 C CA . THR A 1 86 ? 10.556 12.235 -3.636 1.00 98.31 86 THR A CA 1
ATOM 714 C C . THR A 1 86 ? 11.227 12.340 -2.270 1.00 98.31 86 THR A C 1
ATOM 716 O O . THR A 1 86 ? 12.442 12.497 -2.204 1.00 98.31 86 THR A O 1
ATOM 719 N N . ASP A 1 87 ? 10.458 12.168 -1.194 1.00 97.69 87 ASP A N 1
ATOM 720 C CA . ASP A 1 87 ? 10.963 12.223 0.182 1.00 97.69 87 ASP A CA 1
ATOM 721 C C . ASP A 1 87 ? 11.939 11.073 0.492 1.00 97.69 87 ASP A C 1
ATOM 723 O O . ASP A 1 87 ? 12.832 11.220 1.321 1.00 97.69 87 ASP A O 1
ATOM 727 N N . LEU A 1 88 ? 11.815 9.941 -0.212 1.00 96.38 88 LEU A N 1
ATOM 728 C CA . LEU A 1 88 ? 12.755 8.816 -0.146 1.00 96.38 88 LEU A CA 1
ATOM 729 C C . LEU A 1 88 ? 14.005 8.991 -1.031 1.00 96.38 88 LEU A C 1
ATOM 731 O O . LEU A 1 88 ? 14.829 8.080 -1.102 1.00 96.38 88 LEU A O 1
ATOM 735 N N . GLY A 1 89 ? 14.155 10.120 -1.733 1.00 97.38 89 GLY A N 1
ATOM 736 C CA . GLY A 1 89 ? 15.314 10.388 -2.591 1.00 97.38 89 GLY A CA 1
ATOM 737 C C . GLY A 1 89 ? 15.376 9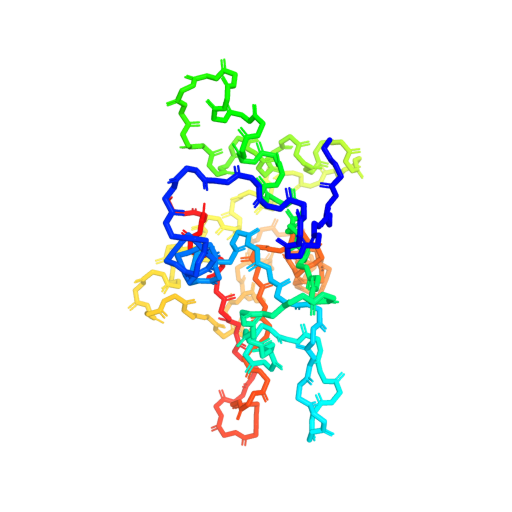.531 -3.861 1.00 97.38 89 GLY A C 1
ATOM 738 O O . GLY A 1 89 ? 16.455 9.323 -4.421 1.00 97.38 89 GLY A O 1
ATOM 739 N N . GLU A 1 90 ? 14.239 9.007 -4.327 1.00 97.44 90 GLU A N 1
ATOM 740 C CA . GLU A 1 90 ? 14.184 8.176 -5.528 1.00 97.44 90 GLU A CA 1
ATOM 741 C C . GLU A 1 90 ? 14.576 8.970 -6.785 1.00 97.44 90 GLU A C 1
ATOM 743 O O . GLU A 1 90 ? 14.090 10.073 -7.030 1.00 97.44 90 GLU A O 1
ATOM 748 N N . LYS A 1 91 ? 15.413 8.380 -7.644 1.00 96.50 91 LYS A N 1
ATOM 749 C CA . LYS A 1 91 ? 15.887 9.015 -8.885 1.00 96.50 91 LYS A CA 1
ATOM 750 C C . LYS A 1 91 ? 14.985 8.702 -10.080 1.00 96.50 91 LYS A C 1
ATOM 752 O O . LYS A 1 91 ? 14.825 9.530 -10.974 1.00 96.50 91 LYS A O 1
ATOM 757 N N . LYS A 1 92 ? 14.356 7.522 -10.106 1.00 97.00 92 LYS A N 1
ATOM 758 C CA . LYS A 1 92 ? 13.530 7.021 -11.222 1.00 97.00 92 LYS A CA 1
ATOM 759 C C . LYS A 1 92 ? 12.027 7.264 -11.024 1.00 97.00 92 LYS A C 1
ATOM 761 O O . LYS A 1 92 ? 11.197 6.467 -11.463 1.00 97.00 92 LYS A O 1
ATOM 766 N N . ILE A 1 93 ? 11.646 8.373 -10.380 1.00 98.12 93 ILE A N 1
ATOM 767 C CA . ILE A 1 93 ? 10.248 8.668 -10.004 1.00 98.12 93 ILE A CA 1
ATOM 768 C C . ILE A 1 93 ? 9.306 8.587 -11.210 1.00 98.12 93 ILE A C 1
ATOM 770 O O . ILE A 1 93 ? 8.263 7.939 -11.144 1.00 98.12 93 ILE A O 1
ATOM 774 N N . LYS A 1 94 ? 9.663 9.215 -12.339 1.00 98.25 94 LYS A N 1
ATOM 775 C CA . LYS A 1 94 ? 8.808 9.233 -13.540 1.00 98.25 94 LYS A CA 1
ATOM 776 C C . LYS A 1 94 ? 8.548 7.820 -14.072 1.00 98.25 94 LYS A C 1
ATOM 778 O O . LYS A 1 94 ? 7.415 7.504 -14.436 1.00 98.25 94 LYS A O 1
ATOM 783 N N . GLN A 1 95 ? 9.581 6.982 -14.102 1.00 98.44 95 GLN A N 1
ATOM 784 C CA . GLN A 1 95 ? 9.510 5.601 -14.563 1.00 98.44 95 GLN A CA 1
ATOM 785 C C . GLN A 1 95 ? 8.652 4.765 -13.614 1.00 98.44 95 GLN A C 1
ATOM 787 O O . GLN A 1 95 ? 7.711 4.123 -14.072 1.00 98.44 95 GLN A O 1
ATOM 792 N N . ILE A 1 96 ? 8.891 4.853 -12.302 1.00 98.50 96 ILE A N 1
ATOM 793 C CA . ILE A 1 96 ? 8.109 4.126 -11.294 1.00 98.50 96 ILE A CA 1
ATOM 794 C C . ILE A 1 96 ? 6.630 4.509 -11.390 1.00 98.50 96 ILE A C 1
ATOM 796 O O . ILE A 1 96 ? 5.792 3.630 -11.554 1.00 98.50 96 ILE A O 1
ATOM 800 N N . LEU A 1 97 ? 6.288 5.803 -11.430 1.00 98.56 97 LEU A N 1
ATOM 801 C CA . LEU A 1 97 ? 4.893 6.243 -11.586 1.00 98.56 97 LEU A CA 1
ATOM 802 C C . LEU A 1 97 ? 4.249 5.720 -12.882 1.00 98.56 97 LEU A C 1
ATOM 804 O O . LEU A 1 97 ? 3.060 5.387 -12.895 1.00 98.56 97 LEU A O 1
ATOM 808 N N . LYS A 1 98 ? 5.007 5.654 -13.986 1.00 98.19 98 LYS A N 1
ATOM 809 C CA . LYS A 1 98 ? 4.530 5.102 -15.265 1.00 98.19 98 LYS A CA 1
ATOM 810 C C . LYS A 1 98 ? 4.224 3.610 -15.134 1.00 98.19 98 LYS A C 1
ATOM 812 O O . LYS A 1 98 ? 3.148 3.188 -15.560 1.00 98.19 98 LYS A O 1
ATOM 817 N N . VAL A 1 99 ? 5.131 2.838 -14.536 1.00 98.31 99 VAL A N 1
ATOM 818 C CA . VAL A 1 99 ? 4.960 1.391 -14.344 1.00 98.31 99 VAL A CA 1
ATOM 819 C C . VAL A 1 99 ? 3.839 1.099 -13.358 1.00 98.31 99 VAL A C 1
ATOM 821 O O . VAL A 1 99 ? 2.943 0.329 -13.691 1.00 98.31 99 VAL A O 1
ATOM 824 N N . THR A 1 100 ? 3.797 1.775 -12.207 1.00 98.69 100 THR A N 1
ATOM 825 C CA . THR A 1 100 ? 2.712 1.621 -11.230 1.00 98.69 100 THR A CA 1
ATOM 826 C C . THR A 1 100 ? 1.357 1.880 -11.883 1.00 98.69 100 THR A C 1
ATOM 828 O O . THR A 1 100 ? 0.430 1.107 -11.689 1.00 98.69 100 THR A O 1
ATOM 831 N N . ARG A 1 101 ? 1.228 2.884 -12.762 1.00 98.38 101 ARG A N 1
ATOM 832 C CA . ARG A 1 101 ? -0.024 3.111 -13.504 1.00 98.38 101 ARG A CA 1
ATOM 833 C C . ARG A 1 101 ? -0.413 1.956 -14.426 1.00 98.38 101 ARG A C 1
ATOM 835 O O . ARG A 1 101 ? -1.604 1.667 -14.534 1.00 98.38 101 ARG A O 1
ATOM 842 N N . LYS A 1 102 ? 0.546 1.301 -15.087 1.00 98.31 102 LYS A N 1
ATOM 843 C CA . LYS A 1 102 ? 0.277 0.085 -15.875 1.00 98.31 102 LYS A CA 1
ATOM 844 C C . LYS A 1 102 ? -0.175 -1.064 -14.969 1.00 98.31 102 LYS A C 1
ATOM 846 O O . LYS A 1 102 ? -1.193 -1.681 -15.268 1.00 98.31 102 LYS A O 1
ATOM 851 N N . ILE A 1 103 ? 0.517 -1.268 -13.844 1.00 98.56 103 ILE A N 1
ATOM 852 C CA . ILE A 1 103 ? 0.186 -2.279 -12.830 1.00 98.56 103 ILE A CA 1
ATOM 853 C C . ILE A 1 103 ? -1.252 -2.100 -12.335 1.00 98.56 103 ILE A C 1
ATOM 855 O O . ILE A 1 103 ? -2.050 -3.018 -12.483 1.00 98.56 103 ILE A O 1
ATOM 859 N N . LEU A 1 104 ? -1.621 -0.910 -11.840 1.00 98.38 104 LEU A N 1
ATOM 860 C CA . LEU A 1 104 ? -2.974 -0.644 -11.330 1.00 98.38 104 LEU A CA 1
ATOM 861 C C . LEU A 1 104 ? -4.046 -0.864 -12.411 1.00 98.38 104 LEU A C 1
ATOM 863 O O . LEU A 1 104 ? -5.092 -1.451 -12.159 1.00 98.38 104 LEU A O 1
ATOM 867 N N . ARG A 1 105 ? -3.795 -0.429 -13.652 1.00 98.00 105 ARG A N 1
ATOM 868 C CA . ARG A 1 105 ? -4.754 -0.618 -14.755 1.00 98.00 105 ARG A CA 1
ATOM 869 C C . ARG A 1 105 ? -4.963 -2.084 -15.116 1.00 98.00 105 ARG A C 1
ATOM 871 O O . ARG A 1 105 ? -6.089 -2.451 -15.440 1.00 98.00 105 ARG A O 1
ATOM 878 N N . LYS A 1 106 ? -3.902 -2.896 -15.102 1.00 97.81 106 LYS A N 1
ATOM 879 C CA . LYS A 1 106 ? -4.002 -4.341 -15.336 1.00 97.81 106 LYS A CA 1
ATOM 880 C C . LYS A 1 106 ? -4.703 -5.010 -14.158 1.00 97.81 106 LYS A C 1
ATOM 882 O O . LYS A 1 106 ? -5.706 -5.675 -14.377 1.00 97.81 106 LYS A O 1
ATOM 887 N N . ALA A 1 107 ? -4.269 -4.727 -12.932 1.00 97.38 107 ALA A N 1
ATOM 888 C CA . ALA A 1 107 ? -4.841 -5.314 -11.727 1.00 97.38 107 ALA A CA 1
ATOM 889 C C . ALA A 1 107 ? -6.336 -5.022 -11.567 1.00 97.38 107 ALA A C 1
ATOM 891 O O . ALA A 1 107 ? -7.098 -5.917 -11.226 1.00 97.38 107 ALA A O 1
ATOM 892 N N . LYS A 1 108 ? -6.800 -3.809 -11.897 1.00 96.75 108 LYS A N 1
ATOM 893 C CA . LYS A 1 108 ? -8.235 -3.472 -11.870 1.00 96.75 108 LYS A CA 1
ATOM 894 C C . LYS A 1 108 ? -9.095 -4.394 -12.742 1.00 96.75 108 LYS A C 1
ATOM 896 O O . LYS A 1 108 ? -10.252 -4.620 -12.413 1.00 96.75 108 LYS A O 1
ATOM 901 N N . LYS A 1 109 ? -8.546 -4.910 -13.847 1.00 96.38 109 LYS A N 1
ATOM 902 C CA . LYS A 1 109 ? -9.240 -5.854 -14.741 1.00 96.38 109 LYS A CA 1
ATOM 903 C C . LYS A 1 109 ? -9.218 -7.291 -14.214 1.00 96.38 109 LYS A C 1
ATOM 905 O O . LYS A 1 109 ? -10.070 -8.075 -14.596 1.00 96.38 109 LYS A O 1
ATOM 910 N N . GLU A 1 110 ? -8.279 -7.599 -13.325 1.00 93.69 110 GLU A N 1
ATOM 911 C CA . GLU A 1 110 ? -7.998 -8.935 -12.788 1.00 93.69 110 GLU A CA 1
ATOM 912 C C . GLU A 1 110 ? -8.314 -8.995 -11.282 1.00 93.69 110 GLU A C 1
ATOM 914 O O . GLU A 1 110 ? -7.537 -9.506 -10.476 1.00 93.69 110 GLU A O 1
ATOM 919 N N . ASN A 1 111 ? -9.437 -8.393 -10.873 1.00 92.50 111 ASN A N 1
ATOM 920 C CA . ASN A 1 111 ? -9.901 -8.370 -9.482 1.00 92.50 111 ASN A CA 1
ATOM 921 C C . ASN A 1 111 ? -8.824 -7.914 -8.470 1.00 92.50 111 ASN A C 1
ATOM 923 O O . ASN A 1 111 ? -8.600 -8.544 -7.436 1.00 92.50 111 ASN A O 1
ATOM 927 N N . TYR A 1 112 ? -8.144 -6.812 -8.798 1.00 95.25 112 TYR A N 1
ATOM 928 C CA . TYR A 1 112 ? -7.092 -6.178 -7.995 1.00 95.25 112 TYR A CA 1
ATOM 929 C C . TYR A 1 112 ? -5.828 -7.025 -7.796 1.00 95.25 112 TYR A C 1
ATOM 931 O O . TYR A 1 112 ? -5.058 -6.765 -6.869 1.00 95.25 112 TYR A O 1
ATOM 939 N N . LYS A 1 113 ? -5.573 -7.993 -8.683 1.00 95.12 113 LYS A N 1
ATOM 940 C CA . LYS A 1 113 ? -4.390 -8.861 -8.638 1.00 95.12 113 LYS A CA 1
ATOM 941 C C . LYS A 1 113 ? -3.531 -8.756 -9.889 1.00 95.12 113 LYS A C 1
ATOM 943 O O . LYS A 1 113 ? -4.009 -8.389 -10.956 1.00 95.12 113 LYS A O 1
ATOM 948 N N . ILE A 1 114 ? -2.248 -9.068 -9.764 1.00 96.31 114 ILE A N 1
ATOM 949 C CA . ILE A 1 114 ? -1.307 -9.071 -10.884 1.00 96.31 114 ILE A CA 1
ATOM 950 C C . ILE A 1 114 ? -0.185 -10.085 -10.650 1.00 96.31 114 ILE A C 1
ATOM 952 O O . ILE A 1 114 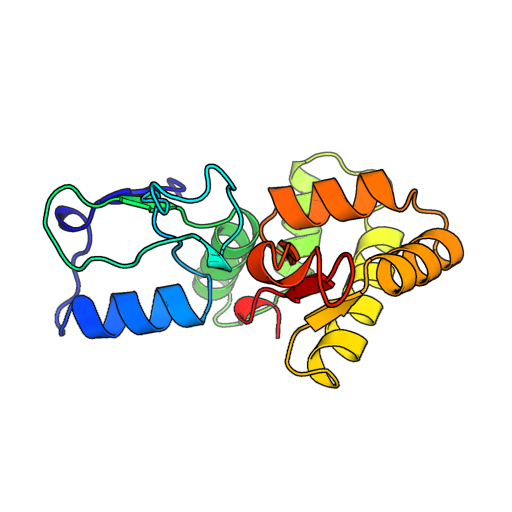? 0.310 -10.238 -9.536 1.00 96.31 114 ILE A O 1
ATOM 956 N N . GLU A 1 115 ? 0.234 -10.771 -11.706 1.00 95.38 115 GLU A N 1
ATOM 957 C CA . GLU A 1 115 ? 1.349 -11.721 -11.662 1.00 95.38 115 GLU A CA 1
ATOM 958 C C . GLU A 1 115 ? 2.705 -11.002 -11.613 1.00 95.38 115 GLU A C 1
ATOM 960 O O . GLU A 1 115 ? 2.907 -9.966 -12.258 1.00 95.38 115 GLU A O 1
ATOM 965 N N . ALA A 1 116 ? 3.674 -11.593 -10.910 1.00 95.19 116 ALA A N 1
ATOM 966 C CA . ALA A 1 116 ? 5.047 -11.093 -10.831 1.00 95.19 116 ALA A CA 1
ATOM 967 C C . ALA A 1 116 ? 5.695 -10.936 -12.216 1.00 95.19 116 ALA A C 1
ATOM 969 O O . ALA A 1 116 ? 6.380 -9.946 -12.476 1.00 95.19 116 ALA A O 1
ATOM 970 N N . GLU A 1 117 ? 5.433 -11.876 -13.129 1.00 94.81 117 GLU A N 1
ATOM 971 C CA . GLU A 1 117 ? 5.951 -11.837 -14.499 1.00 94.81 117 GLU A CA 1
ATOM 972 C C . GLU A 1 117 ? 5.458 -10.590 -15.254 1.00 94.81 117 GLU A C 1
ATOM 974 O O . GLU A 1 117 ? 6.232 -9.917 -15.938 1.00 94.81 117 GLU A O 1
ATOM 979 N N . GLN A 1 118 ? 4.183 -10.225 -15.087 1.00 96.81 118 GLN A N 1
ATOM 980 C CA . GLN A 1 118 ? 3.601 -9.037 -15.717 1.00 96.81 118 GLN A CA 1
ATOM 981 C C . GLN A 1 118 ? 4.189 -7.746 -15.141 1.00 96.81 118 GLN A C 1
ATOM 983 O O . GLN A 1 118 ? 4.509 -6.827 -15.901 1.00 96.81 118 GLN A O 1
ATOM 988 N N . ILE A 1 119 ? 4.387 -7.682 -13.816 1.00 97.94 119 ILE A N 1
ATOM 989 C CA . ILE A 1 119 ? 5.114 -6.570 -13.182 1.00 97.94 119 ILE A CA 1
ATOM 990 C C . ILE A 1 119 ? 6.519 -6.459 -13.786 1.00 97.94 119 ILE A C 1
ATOM 992 O O . ILE A 1 119 ? 6.937 -5.361 -14.162 1.00 97.94 119 ILE A O 1
ATOM 996 N N . GLY A 1 120 ? 7.222 -7.587 -13.928 1.00 97.81 120 GLY A N 1
ATOM 997 C CA . GLY A 1 120 ? 8.564 -7.642 -14.498 1.00 97.81 120 GLY A CA 1
ATOM 998 C C . GLY A 1 120 ? 8.629 -7.113 -15.926 1.00 97.81 120 GLY A C 1
ATOM 999 O O . GLY A 1 120 ? 9.454 -6.244 -16.211 1.00 97.81 120 GLY A O 1
ATOM 1000 N N . LYS A 1 121 ? 7.706 -7.538 -16.798 1.00 98.12 121 LYS A N 1
ATOM 1001 C CA . LYS A 1 121 ? 7.587 -7.015 -18.170 1.00 98.12 121 LYS A CA 1
ATOM 1002 C C . LYS A 1 121 ? 7.414 -5.495 -18.175 1.00 98.12 121 LYS A C 1
ATOM 1004 O O . LYS A 1 121 ? 8.174 -4.788 -18.835 1.00 98.12 121 LYS A O 1
ATOM 1009 N N . PHE A 1 122 ? 6.484 -4.966 -17.375 1.00 98.44 122 PHE A N 1
ATOM 1010 C CA . PHE A 1 122 ? 6.259 -3.519 -17.314 1.00 98.44 122 PHE A CA 1
ATOM 1011 C C . PHE A 1 122 ? 7.456 -2.741 -16.753 1.00 98.44 122 PHE A C 1
ATOM 1013 O O . PHE A 1 122 ? 7.698 -1.614 -17.191 1.00 98.44 122 PHE A O 1
ATOM 1020 N N . ALA A 1 123 ? 8.187 -3.313 -15.794 1.00 98.19 123 ALA A N 1
ATOM 1021 C CA . ALA A 1 123 ? 9.382 -2.706 -15.217 1.00 98.19 123 ALA A CA 1
ATOM 1022 C C . ALA A 1 123 ? 10.517 -2.605 -16.246 1.00 98.19 123 ALA A C 1
ATOM 1024 O O . ALA A 1 123 ? 11.063 -1.514 -16.444 1.00 98.19 123 ALA A O 1
ATOM 1025 N N . VAL A 1 124 ? 10.800 -3.702 -16.959 1.00 97.94 124 VAL A N 1
ATOM 1026 C CA . VAL A 1 124 ? 11.819 -3.757 -18.020 1.00 97.94 124 VAL A CA 1
ATOM 1027 C C . VAL A 1 124 ? 11.503 -2.755 -19.130 1.00 97.94 124 VAL A C 1
ATOM 1029 O O . VAL A 1 124 ? 12.362 -1.949 -19.483 1.00 97.94 124 VAL A O 1
ATOM 1032 N N . GLU A 1 125 ? 10.251 -2.702 -19.600 1.00 97.25 125 GLU A N 1
ATOM 1033 C CA . GLU A 1 125 ? 9.787 -1.721 -20.600 1.00 97.25 125 GLU A CA 1
ATOM 1034 C C . GLU A 1 125 ? 10.006 -0.253 -20.186 1.00 97.25 125 GLU A C 1
ATOM 1036 O O . GLU A 1 125 ? 10.006 0.648 -21.028 1.00 97.25 125 GLU A O 1
ATOM 1041 N N . ALA A 1 126 ? 10.130 0.024 -18.888 1.00 96.00 126 ALA A N 1
ATOM 1042 C CA . ALA A 1 126 ? 10.347 1.364 -18.355 1.00 96.00 126 ALA A CA 1
ATOM 1043 C C . ALA A 1 126 ? 11.786 1.618 -17.877 1.00 96.00 126 ALA A C 1
ATOM 1045 O O . ALA A 1 126 ? 12.048 2.695 -17.336 1.00 96.00 126 ALA A O 1
ATOM 1046 N N . GLY A 1 127 ? 12.709 0.665 -18.052 1.00 96.44 127 GLY A N 1
ATOM 1047 C CA . GLY A 1 127 ? 14.101 0.789 -17.605 1.00 96.44 127 GLY A CA 1
ATOM 1048 C C . GLY A 1 127 ? 14.278 0.727 -16.079 1.00 96.44 127 GLY A C 1
ATOM 1049 O O . GLY A 1 127 ? 15.189 1.355 -15.518 1.00 96.44 127 GLY A O 1
ATOM 1050 N N . VAL A 1 128 ? 13.391 0.011 -15.385 1.00 96.88 128 VAL A N 1
ATOM 1051 C CA . VAL A 1 128 ? 13.446 -0.215 -13.932 1.00 96.88 128 VAL A CA 1
ATOM 1052 C C . VAL A 1 128 ? 13.723 -1.693 -13.668 1.00 96.88 128 VAL A C 1
ATOM 1054 O O . VAL A 1 128 ? 13.167 -2.555 -14.343 1.00 96.88 128 VAL A O 1
ATOM 1057 N N . ASN A 1 129 ? 14.579 -1.996 -12.689 1.00 97.62 129 ASN A N 1
ATOM 1058 C CA . ASN A 1 129 ? 14.811 -3.375 -12.277 1.00 97.62 129 ASN A CA 1
ATOM 1059 C C . ASN A 1 129 ? 13.516 -3.953 -11.652 1.00 97.62 129 ASN A C 1
ATOM 1061 O O . ASN A 1 129 ? 12.958 -3.321 -10.749 1.00 97.62 129 ASN A O 1
ATOM 1065 N N . PRO A 1 130 ? 13.023 -5.121 -12.109 1.00 97.25 130 PRO A N 1
ATOM 1066 C CA . PRO A 1 130 ? 11.800 -5.730 -11.585 1.00 97.25 130 PRO A CA 1
ATOM 1067 C C . PRO A 1 130 ? 11.794 -5.958 -10.072 1.00 97.25 130 PRO A C 1
ATOM 1069 O O . PRO A 1 130 ? 10.842 -5.565 -9.400 1.00 97.25 130 PRO A O 1
ATOM 1072 N N . SER A 1 131 ? 12.854 -6.559 -9.531 1.00 96.06 131 SER A N 1
ATOM 1073 C CA . SER A 1 131 ? 12.946 -6.914 -8.113 1.00 96.06 131 SER A CA 1
ATOM 1074 C C . SER A 1 131 ? 13.010 -5.671 -7.227 1.00 96.06 131 SER A C 1
ATOM 1076 O O . SER A 1 131 ? 12.320 -5.602 -6.211 1.00 96.06 131 SER A O 1
ATOM 1078 N N . GLU A 1 132 ? 13.767 -4.650 -7.644 1.00 96.88 132 GLU A N 1
ATOM 1079 C CA . GLU A 1 132 ? 13.806 -3.356 -6.948 1.00 96.88 132 GLU A CA 1
ATOM 1080 C C . GLU A 1 132 ? 12.439 -2.664 -6.954 1.00 96.88 132 GLU A C 1
ATOM 1082 O O . GLU A 1 132 ? 12.031 -2.087 -5.944 1.00 96.88 132 GLU A O 1
ATOM 1087 N N . LEU A 1 133 ? 11.716 -2.712 -8.080 1.00 98.25 133 LEU A N 1
ATOM 1088 C CA . LEU A 1 133 ? 10.378 -2.138 -8.170 1.00 98.25 133 LEU A CA 1
ATOM 1089 C C . LEU A 1 133 ? 9.408 -2.856 -7.231 1.00 98.25 133 LEU A C 1
ATOM 1091 O O . LEU A 1 133 ? 8.681 -2.184 -6.505 1.00 98.25 133 LEU A O 1
ATOM 1095 N N . ILE A 1 134 ? 9.393 -4.191 -7.246 1.00 97.88 134 ILE A N 1
ATOM 1096 C CA . ILE A 1 134 ? 8.510 -5.000 -6.401 1.00 97.88 134 ILE A CA 1
ATOM 1097 C C . ILE A 1 134 ? 8.763 -4.686 -4.926 1.00 97.88 134 ILE A C 1
ATOM 1099 O O . ILE A 1 134 ? 7.845 -4.213 -4.259 1.00 97.88 134 ILE A O 1
ATOM 1103 N N . GLY A 1 135 ? 10.007 -4.814 -4.450 1.00 97.00 135 GLY A N 1
ATOM 1104 C CA . GLY A 1 135 ? 10.327 -4.553 -3.042 1.00 97.00 135 GLY A CA 1
ATOM 1105 C C . GLY A 1 135 ? 10.015 -3.112 -2.620 1.00 97.00 135 GLY A C 1
ATOM 1106 O O . GLY A 1 135 ? 9.587 -2.846 -1.494 1.00 97.00 135 GLY A O 1
ATOM 1107 N N . LYS A 1 136 ? 10.142 -2.153 -3.544 1.00 97.75 136 LYS A N 1
ATOM 1108 C CA . LYS A 1 136 ? 9.728 -0.769 -3.300 1.00 97.75 136 LYS A CA 1
ATOM 1109 C C . LYS A 1 136 ? 8.213 -0.646 -3.176 1.00 97.75 136 LYS A C 1
ATOM 1111 O O . LYS A 1 136 ? 7.733 -0.062 -2.216 1.00 97.75 136 LYS A O 1
ATOM 1116 N N . LEU A 1 137 ? 7.440 -1.191 -4.111 1.00 98.38 137 LEU A N 1
ATOM 1117 C CA . LEU A 1 137 ? 5.980 -1.115 -4.043 1.00 98.38 137 LEU A CA 1
ATOM 1118 C C . LEU A 1 137 ? 5.421 -1.860 -2.820 1.00 98.38 137 LEU A C 1
ATOM 1120 O O . LEU A 1 137 ? 4.459 -1.377 -2.224 1.00 98.38 137 LEU A O 1
ATOM 1124 N N . GLU A 1 138 ? 6.036 -2.971 -2.413 1.00 97.31 138 GLU A N 1
ATOM 1125 C CA . GLU A 1 138 ? 5.701 -3.685 -1.175 1.00 97.31 138 GLU A CA 1
ATOM 1126 C C . GLU A 1 138 ? 5.993 -2.842 0.069 1.00 97.31 138 GLU A C 1
ATOM 1128 O O . GLU A 1 138 ? 5.096 -2.610 0.876 1.00 97.31 138 GLU A O 1
ATOM 1133 N N . SER A 1 139 ? 7.215 -2.315 0.205 1.00 95.44 139 SER A N 1
ATOM 1134 C CA . SER A 1 139 ? 7.608 -1.509 1.377 1.00 95.44 139 SER A CA 1
ATOM 1135 C C . SER A 1 139 ? 6.809 -0.211 1.521 1.00 95.44 139 SER A C 1
ATOM 1137 O O . SER A 1 139 ? 6.583 0.265 2.633 1.00 95.44 139 SER A O 1
ATOM 1139 N N . LEU A 1 140 ? 6.332 0.354 0.409 1.00 97.50 140 LEU A N 1
ATOM 1140 C CA . LEU A 1 140 ? 5.418 1.496 0.425 1.00 97.50 140 LEU A CA 1
ATOM 1141 C C . LEU A 1 140 ? 3.980 1.115 0.808 1.00 97.50 140 LEU A C 1
ATOM 1143 O O . LEU A 1 140 ? 3.208 1.995 1.194 1.00 97.50 140 LEU A O 1
ATOM 1147 N N . GLY A 1 141 ? 3.611 -0.163 0.697 1.00 97.38 141 GLY A N 1
ATOM 1148 C CA . GLY A 1 141 ? 2.249 -0.659 0.885 1.00 97.38 141 GLY A CA 1
ATOM 1149 C C . GLY A 1 141 ? 1.334 -0.467 -0.322 1.00 97.38 141 GLY A C 1
ATOM 1150 O O . GLY A 1 141 ? 0.121 -0.346 -0.159 1.00 97.38 141 GLY A O 1
ATOM 1151 N N . VAL A 1 142 ? 1.900 -0.393 -1.528 1.00 98.44 142 VAL A N 1
ATOM 1152 C CA . VAL A 1 142 ? 1.152 -0.305 -2.794 1.00 98.44 142 VAL A CA 1
ATOM 1153 C C . VAL A 1 142 ? 0.694 -1.688 -3.254 1.00 98.44 142 VAL A C 1
ATOM 1155 O O . VAL A 1 142 ? -0.396 -1.810 -3.811 1.00 98.44 142 VAL A O 1
ATOM 1158 N N . ILE A 1 143 ? 1.508 -2.718 -3.018 1.00 98.00 143 ILE A N 1
ATOM 1159 C CA . ILE A 1 143 ? 1.192 -4.118 -3.321 1.00 98.00 143 ILE A CA 1
ATOM 1160 C C . ILE A 1 143 ? 1.569 -5.022 -2.145 1.00 98.00 143 ILE A C 1
ATOM 1162 O O . ILE A 1 143 ? 2.342 -4.621 -1.278 1.00 98.00 143 ILE A O 1
ATOM 1166 N N . SER A 1 144 ? 1.053 -6.246 -2.142 1.00 96.62 144 SER A N 1
ATOM 1167 C CA . SER A 1 144 ? 1.444 -7.301 -1.205 1.00 96.62 144 SER A CA 1
ATOM 1168 C C . SER A 1 144 ? 1.335 -8.666 -1.879 1.00 96.62 144 SER A C 1
ATOM 1170 O O . SER A 1 144 ? 0.463 -8.842 -2.734 1.00 96.62 144 SER A O 1
ATOM 1172 N N . PRO A 1 145 ? 2.202 -9.634 -1.556 1.00 94.00 145 PRO A N 1
ATOM 1173 C CA . PRO A 1 145 ? 2.134 -10.947 -2.171 1.00 94.00 145 PRO A CA 1
ATOM 1174 C C . PRO A 1 145 ? 0.906 -11.720 -1.680 1.00 94.00 145 PRO A C 1
ATOM 1176 O O . PRO A 1 145 ? 0.617 -11.748 -0.489 1.00 94.00 145 PRO A O 1
ATOM 1179 N N . CYS A 1 146 ? 0.215 -12.421 -2.576 1.00 90.44 146 CYS A N 1
ATOM 1180 C CA . CYS A 1 146 ? -0.839 -13.377 -2.231 1.00 90.44 146 CYS A CA 1
ATOM 1181 C C . CYS A 1 146 ? -0.216 -14.716 -1.815 1.00 90.44 146 CYS A C 1
ATOM 1183 O O . CYS A 1 146 ? -0.224 -15.696 -2.565 1.00 90.44 146 CYS A O 1
ATOM 1185 N N . SER A 1 147 ? 0.357 -14.751 -0.617 1.00 80.00 147 SER A N 1
ATOM 1186 C CA . SER A 1 147 ? 1.196 -15.861 -0.170 1.00 80.00 147 SER A CA 1
ATOM 1187 C C . SER A 1 147 ? 0.482 -17.213 -0.062 1.00 80.00 147 SER A C 1
ATOM 1189 O O . SER A 1 147 ? 1.110 -18.249 -0.277 1.00 80.00 147 SER A O 1
ATOM 1191 N N . ARG A 1 148 ? -0.837 -17.236 0.178 1.00 73.19 148 ARG A N 1
ATOM 1192 C CA . ARG A 1 148 ? -1.623 -18.485 0.222 1.00 73.19 148 ARG A CA 1
ATOM 1193 C C . ARG A 1 148 ? -1.774 -19.174 -1.139 1.00 73.19 148 ARG A C 1
ATOM 1195 O O . ARG A 1 148 ? -2.229 -20.311 -1.189 1.00 73.19 148 ARG A O 1
ATOM 1202 N N . LYS A 1 149 ? -1.428 -18.494 -2.236 1.00 69.19 149 LYS A N 1
ATOM 1203 C CA . LYS A 1 149 ? -1.626 -18.961 -3.620 1.00 69.19 149 LYS A CA 1
ATOM 1204 C C . LYS A 1 149 ? -0.325 -19.275 -4.359 1.00 69.19 149 LYS A C 1
ATOM 1206 O O . LYS A 1 149 ? -0.373 -19.720 -5.499 1.00 69.19 149 LYS A O 1
ATOM 1211 N N . PHE A 1 150 ? 0.832 -19.098 -3.717 1.00 70.31 150 PHE A N 1
ATOM 1212 C CA . PHE A 1 150 ? 2.128 -19.244 -4.388 1.00 70.31 150 PHE A CA 1
ATOM 1213 C C . PHE A 1 150 ? 2.366 -20.614 -5.020 1.00 70.31 150 PHE A C 1
ATOM 1215 O O . PHE A 1 150 ? 2.893 -20.691 -6.126 1.00 70.31 150 PHE A O 1
ATOM 1222 N N . LEU A 1 151 ? 1.968 -21.686 -4.336 1.00 64.56 151 LEU A N 1
ATOM 1223 C CA . LEU A 1 151 ? 2.203 -23.053 -4.806 1.00 64.56 151 LEU A CA 1
ATOM 1224 C C . LEU A 1 151 ? 1.236 -23.487 -5.917 1.00 64.56 151 LEU A C 1
ATOM 1226 O O . LEU A 1 151 ? 1.507 -24.473 -6.593 1.00 64.56 151 LEU A O 1
ATOM 1230 N N . THR A 1 152 ? 0.120 -22.780 -6.105 1.00 67.50 152 THR A N 1
ATOM 1231 C CA . THR A 1 152 ? -0.952 -23.182 -7.029 1.00 67.50 152 THR A CA 1
ATOM 1232 C C . THR A 1 152 ? -1.089 -22.258 -8.235 1.00 67.50 152 THR A C 1
ATOM 1234 O O . THR A 1 152 ? -1.449 -22.723 -9.310 1.00 67.50 152 THR A O 1
ATOM 1237 N N . GLU A 1 153 ? -0.795 -20.965 -8.082 1.00 70.50 153 GLU A N 1
ATOM 1238 C CA . GLU A 1 153 ? -1.022 -19.930 -9.106 1.00 70.50 153 GLU A CA 1
ATOM 1239 C C . GLU A 1 153 ? 0.262 -19.147 -9.453 1.00 70.50 153 GLU A C 1
ATOM 12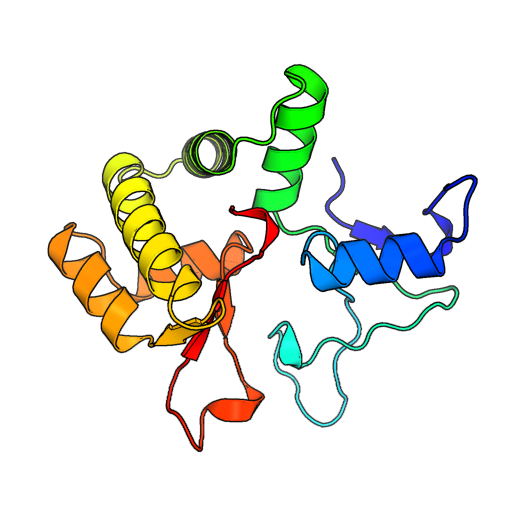41 O O . GLU A 1 153 ? 0.221 -18.181 -10.212 1.00 70.50 153 GLU A O 1
ATOM 1246 N N . GLY A 1 154 ? 1.412 -19.541 -8.895 1.00 81.88 154 GLY A N 1
ATOM 1247 C CA . GLY A 1 154 ? 2.658 -18.784 -9.002 1.00 81.88 154 GLY A CA 1
ATOM 1248 C C . GLY A 1 154 ? 2.662 -17.514 -8.142 1.00 81.88 154 GLY A C 1
ATOM 1249 O O . GLY A 1 154 ? 1.830 -17.321 -7.253 1.00 81.88 154 GLY A O 1
ATOM 1250 N N . ILE A 1 155 ? 3.642 -16.633 -8.367 1.00 89.88 155 ILE A N 1
ATOM 1251 C CA . ILE A 1 155 ? 3.795 -15.402 -7.577 1.00 89.88 155 ILE A CA 1
ATOM 1252 C C . ILE A 1 155 ? 2.804 -14.344 -8.071 1.00 89.88 155 ILE A C 1
ATOM 1254 O O . ILE A 1 155 ? 3.025 -13.683 -9.086 1.00 89.88 155 ILE A O 1
ATOM 1258 N N . VAL A 1 156 ? 1.720 -14.170 -7.316 1.00 93.62 156 VAL A N 1
ATOM 1259 C CA . VAL A 1 156 ? 0.683 -13.158 -7.546 1.00 93.62 156 VAL A CA 1
ATOM 1260 C C . VAL A 1 156 ? 0.739 -12.109 -6.441 1.00 93.62 156 VAL A C 1
ATOM 1262 O O . VAL A 1 156 ? 0.956 -12.435 -5.276 1.00 93.62 156 VAL A O 1
ATOM 1265 N N . TYR A 1 157 ? 0.504 -10.853 -6.801 1.00 96.19 157 TYR A N 1
ATOM 1266 C CA . TYR A 1 157 ? 0.391 -9.725 -5.885 1.00 96.19 157 TYR A CA 1
ATOM 1267 C C . TYR A 1 157 ? -1.033 -9.176 -5.889 1.00 96.19 157 TYR A C 1
ATOM 1269 O O . TYR A 1 157 ? -1.633 -9.017 -6.952 1.00 96.19 157 TYR A O 1
ATOM 1277 N N . GLU A 1 158 ? -1.556 -8.836 -4.714 1.00 96.38 158 GLU A N 1
ATOM 1278 C CA . GLU A 1 158 ? -2.713 -7.951 -4.585 1.00 96.38 158 GLU A CA 1
ATOM 1279 C C . GLU A 1 158 ? -2.257 -6.488 -4.556 1.00 96.38 158 GLU A C 1
ATOM 1281 O O . GLU A 1 158 ? -1.169 -6.155 -4.082 1.00 96.38 158 GLU A O 1
ATOM 1286 N N . VAL A 1 159 ? -3.102 -5.604 -5.076 1.00 97.94 159 VAL A N 1
ATOM 1287 C CA . VAL A 1 159 ? -2.877 -4.159 -5.107 1.00 97.94 159 VAL A CA 1
ATOM 1288 C C . VAL A 1 159 ? -3.711 -3.486 -4.024 1.00 97.94 159 VAL A C 1
ATOM 1290 O O . VAL A 1 159 ? -4.886 -3.807 -3.862 1.00 97.94 159 VAL A O 1
ATOM 1293 N N . ASN A 1 160 ? -3.134 -2.500 -3.335 1.00 97.94 160 ASN A N 1
ATOM 1294 C CA . ASN A 1 160 ? -3.843 -1.702 -2.341 1.00 97.94 160 ASN A CA 1
ATOM 1295 C C . ASN A 1 160 ? -5.063 -0.990 -2.974 1.00 97.94 160 ASN A C 1
ATOM 1297 O O . ASN A 1 160 ? -4.872 -0.145 -3.857 1.00 97.94 160 ASN A O 1
ATOM 1301 N N . PRO A 1 161 ? -6.306 -1.275 -2.536 1.00 96.94 161 PRO A N 1
ATOM 1302 C CA . PRO A 1 161 ? -7.511 -0.652 -3.089 1.00 96.94 161 PRO A CA 1
ATOM 1303 C C . PRO A 1 161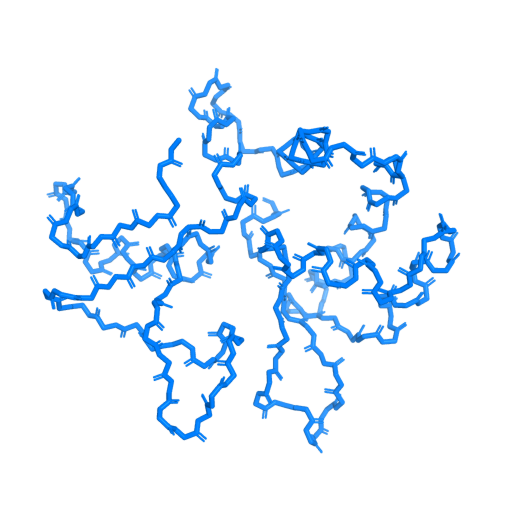 ? -7.546 0.874 -2.945 1.00 96.94 161 PRO A C 1
ATOM 1305 O O . PRO A 1 161 ? -8.125 1.556 -3.787 1.00 96.94 161 PRO A O 1
ATOM 1308 N N . SER A 1 162 ? -6.842 1.424 -1.954 1.00 96.62 162 SER A N 1
ATOM 1309 C CA . SER A 1 162 ? -6.698 2.870 -1.751 1.00 96.62 162 SER A CA 1
ATOM 1310 C C . SER A 1 162 ? -5.925 3.584 -2.870 1.00 96.62 162 SER A C 1
ATOM 1312 O O . SER A 1 162 ? -5.804 4.807 -2.856 1.00 96.62 162 SER A O 1
ATOM 1314 N N . MET A 1 163 ? -5.376 2.848 -3.840 1.00 97.44 163 MET A N 1
ATOM 1315 C CA . MET A 1 163 ? -4.638 3.406 -4.975 1.00 97.44 163 MET A CA 1
ATOM 1316 C C . MET A 1 163 ? -5.514 3.758 -6.191 1.00 97.44 163 MET A C 1
ATOM 1318 O O . MET A 1 163 ? -4.958 4.153 -7.222 1.00 97.44 163 MET A O 1
ATOM 1322 N N . TYR A 1 164 ? -6.841 3.620 -6.090 1.00 94.19 164 TYR A N 1
ATOM 1323 C CA . TYR A 1 164 ? -7.802 3.904 -7.165 1.00 94.19 164 TYR A CA 1
ATOM 1324 C C . TYR A 1 164 ? -8.579 5.203 -6.980 1.00 94.19 164 TYR A C 1
ATOM 1326 O O . TYR A 1 164 ? -8.694 5.684 -5.833 1.00 94.19 164 TYR A O 1
#

Sequence (164 aa):
MKGMISYEEINFEGKTEELLLLAYRQRMLIPFRTSQVSKSLAWDNRILIFQPQESYEMPLIIRYLVKNAEKTGRWSPFKALKECLTDLGEKKIKQILKVTRKILRKAKKENYKIEAEQIGKFAVEAGVNPSELIGKLESLGVISPCSRKFLTEGIVYEVNPSMY

Radius of gyration: 16.17 Å; chains: 1; boundin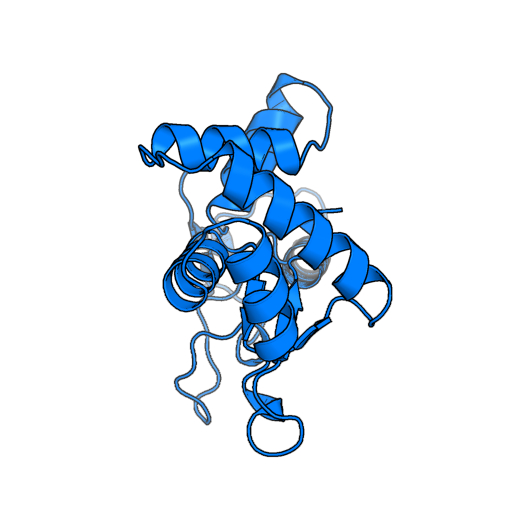g box: 35×42×44 Å

pLDDT: mean 93.2, std 7.85, range [61.44, 98.69]